Protein AF-A0A378A395-F1 (afdb_monomer)

Organism: Klebsiella pneumoniae (NCBI:txid573)

Nearest PDB structures (foldseek):
  7np8-assembly1_B  TM=9.621E-01  e=1.707E-03  Methanocaldococcus jannaschii DSM 2661
  7npa-assembly3_I  TM=9.678E-01  e=2.354E-03  Methanothermococcus thermolithotrophicus DSM 2095
  7npa-assembly4_N  TM=9.673E-01  e=2.677E-03  Methanothermococcus thermolithotrophicus DSM 2095

Solvent-accessible surface area (backbone atoms only — not comparable to full-atom values): 4760 Å² total; per-residue (Å²): 136,81,84,69,61,98,73,63,38,76,80,44,48,11,51,38,82,51,36,46,23,75,8,43,84,72,38,91,71,28,72,30,65,8,45,66,53,31,53,49,51,45,70,69,48,62,87,48,78,41,99,50,76,38,39,39,12,20,11,9,23,82,80,36,84,23,47,9,85,83,36,71,36,10,34,31,26,46,93,53,86,95,48,75,48,74,84

InterPro domains:
  IPR006066 Nitrite/sulphite reductase iron-sulphur/sirohaem-binding site [PR00397] (16-34)
  IPR006066 Nitrite/sulphite reductase iron-sulphur/sirohaem-binding site [PR00397] (59-77)
  IPR006066 Nitrite/sulphite reductase iron-sulphur/sirohaem-binding site [PS00365] (59-75)
  IPR006067 Nitrite/sulphite reductase 4Fe-4S domain [PF01077] (12-82)
  IPR045854 Nitrite and sulphite reductase 4Fe-4S domain-like superfamily [G3DSA:3.30.413.10] (12-87)
  IPR045854 Nitrite and sulphite reductase 4Fe-4S domain-like superfamily [SSF56014] (13-80)
  IPR052034 Nitrite reductase [NAD(P)H]-like [PTHR43809] (7-80)

Secondary structure (DSSP, 8-state):
-----TTGGGTSSBEEEEEE--GGGT-TT--S-HHHHHHHHHHHHTT-B-SS-EEEEEESSTT-TT-GGGSSEEEE--SSTT--EE-

Mean predicted aligned error: 6.71 Å

Foldseek 3Di:
DDPDDQPPCCPAQFEHQEQFDCAPVPDPQHQGHRPVVSVVVSVVRRPDRHPHYFYAYGYREPVRPRVQVVGPWRWYNYPDPPDIDID

Structure (mmCIF, N/CA/C/O backbone):
data_AF-A0A378A395-F1
#
_entry.id   AF-A0A378A395-F1
#
loop_
_atom_site.group_PDB
_atom_site.id
_atom_site.type_symbol
_atom_site.label_atom_id
_atom_site.label_alt_id
_atom_site.label_comp_id
_atom_site.label_asym_id
_atom_site.label_entity_id
_atom_site.label_seq_id
_atom_site.pdbx_PDB_ins_code
_atom_site.Cartn_x
_atom_site.Cartn_y
_atom_site.Cartn_z
_atom_site.occu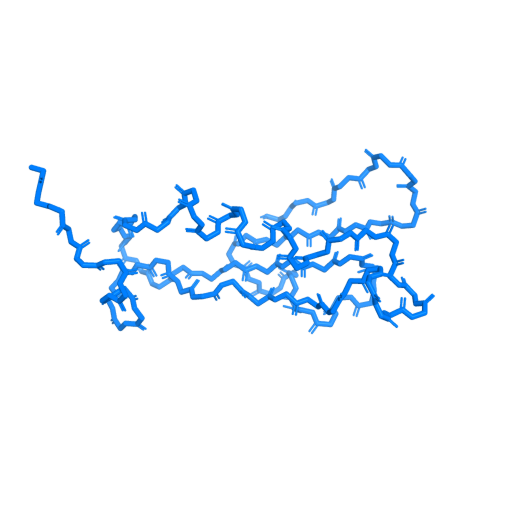pancy
_atom_site.B_iso_or_equiv
_atom_site.auth_seq_id
_atom_site.auth_comp_id
_atom_site.auth_asym_id
_atom_site.auth_atom_id
_atom_site.pdbx_PDB_model_num
ATOM 1 N N . MET A 1 1 ? -16.174 -7.360 20.967 1.00 42.00 1 MET A N 1
ATOM 2 C CA . MET A 1 1 ? -15.708 -7.260 19.566 1.00 42.00 1 MET A CA 1
ATOM 3 C C . MET A 1 1 ? -16.873 -6.801 18.675 1.00 42.00 1 MET A C 1
ATOM 5 O O . MET A 1 1 ? -17.475 -7.615 17.984 1.00 42.00 1 MET A O 1
ATOM 9 N N . LYS A 1 2 ? -17.296 -5.528 18.761 1.00 38.66 2 LYS A N 1
ATOM 10 C CA . LYS A 1 2 ? -18.373 -5.013 17.893 1.00 38.66 2 LYS A CA 1
ATOM 11 C C . LYS A 1 2 ? -17.804 -4.876 16.479 1.00 38.66 2 LYS A C 1
ATOM 13 O O . LYS A 1 2 ? -16.748 -4.281 16.305 1.00 38.66 2 LYS A O 1
ATOM 18 N N . ARG A 1 3 ? -18.468 -5.492 15.498 1.00 47.09 3 ARG A N 1
ATOM 19 C CA . ARG A 1 3 ? -18.173 -5.333 14.069 1.00 47.09 3 ARG A CA 1
ATOM 20 C C . ARG A 1 3 ? -18.535 -3.898 13.684 1.00 47.09 3 ARG A C 1
ATOM 22 O O . ARG A 1 3 ? -19.670 -3.639 13.302 1.00 47.09 3 ARG A O 1
ATOM 29 N N . ASP A 1 4 ? -17.600 -2.974 13.882 1.00 52.00 4 ASP A N 1
ATOM 30 C CA . ASP A 1 4 ? -17.732 -1.592 13.429 1.00 52.00 4 ASP A CA 1
ATOM 31 C C . ASP A 1 4 ? -17.899 -1.594 11.896 1.00 52.00 4 ASP A C 1
ATOM 33 O O . ASP A 1 4 ? -17.217 -2.333 11.178 1.00 52.00 4 ASP A O 1
ATOM 37 N N . SER A 1 5 ? -18.883 -0.842 11.395 1.00 49.06 5 SER A N 1
ATOM 38 C CA . SER A 1 5 ? -19.257 -0.808 9.977 1.00 49.06 5 SER A CA 1
ATOM 39 C C . SER A 1 5 ? -18.050 -0.576 9.069 1.00 49.06 5 SER A C 1
ATOM 41 O O . SER A 1 5 ? -17.280 0.362 9.275 1.00 49.06 5 SER A O 1
ATOM 43 N N . LYS A 1 6 ? -17.949 -1.384 8.003 1.00 55.56 6 LYS A N 1
ATOM 44 C CA . LYS A 1 6 ? -16.836 -1.417 7.032 1.00 55.56 6 LYS A CA 1
ATOM 45 C C . LYS A 1 6 ? -16.461 -0.053 6.417 1.00 55.56 6 LYS A C 1
ATOM 47 O O . LYS A 1 6 ? -15.375 0.068 5.869 1.00 55.56 6 LYS A O 1
ATOM 52 N N . THR A 1 7 ? -17.328 0.955 6.506 1.00 57.28 7 THR A N 1
ATOM 53 C CA . THR A 1 7 ? -17.188 2.284 5.884 1.00 57.28 7 THR A CA 1
ATOM 54 C C . THR A 1 7 ? -17.187 3.457 6.882 1.00 57.28 7 THR A C 1
ATOM 56 O O . THR A 1 7 ? -16.950 4.596 6.488 1.00 57.28 7 THR A O 1
ATOM 59 N N . GLY A 1 8 ? -17.384 3.215 8.188 1.00 55.97 8 GLY A N 1
ATOM 60 C CA . GLY A 1 8 ? -17.518 4.268 9.217 1.00 55.97 8 GLY A CA 1
ATOM 61 C C . GLY A 1 8 ? -16.200 4.882 9.720 1.00 55.97 8 GLY A C 1
ATOM 62 O O . GLY A 1 8 ? -16.205 5.847 10.485 1.00 55.97 8 GLY A O 1
ATOM 63 N N . HIS A 1 9 ? -15.053 4.354 9.287 1.00 66.94 9 HIS A N 1
ATOM 64 C CA . HIS A 1 9 ? -13.724 4.787 9.743 1.00 66.94 9 HIS A CA 1
ATOM 65 C C . HIS A 1 9 ? -13.199 6.046 9.042 1.00 66.94 9 HIS A C 1
ATOM 67 O O . HIS A 1 9 ? -12.188 6.609 9.460 1.00 66.94 9 HIS A O 1
ATOM 73 N N . ALA A 1 10 ? -13.921 6.544 8.033 1.00 64.56 10 ALA A N 1
ATOM 74 C CA . ALA A 1 10 ? -13.551 7.746 7.298 1.00 64.56 10 ALA A CA 1
ATOM 75 C C . ALA A 1 10 ? -13.471 9.004 8.178 1.00 64.56 10 ALA A C 1
ATOM 77 O O . ALA A 1 10 ? -12.732 9.910 7.822 1.00 64.56 10 ALA A O 1
ATOM 78 N N . TYR A 1 11 ? -14.167 9.065 9.321 1.00 67.88 11 TYR A N 1
ATOM 79 C CA . TYR A 1 11 ? -14.128 10.207 10.254 1.00 67.88 11 TYR A CA 1
ATOM 80 C C . TYR A 1 11 ? -13.667 9.838 11.667 1.00 67.88 11 TYR A C 1
ATOM 82 O O . TYR A 1 11 ? -13.327 10.721 12.453 1.00 67.88 11 TYR A O 1
ATOM 90 N N . ALA A 1 12 ? -13.585 8.544 11.978 1.00 70.00 12 ALA A N 1
ATOM 91 C CA . ALA A 1 12 ? -13.107 8.065 13.266 1.00 70.00 12 ALA A CA 1
ATOM 92 C C . ALA A 1 12 ? -11.592 8.300 13.445 1.00 70.00 12 ALA A C 1
ATOM 94 O O . ALA A 1 12 ? -10.850 8.555 12.488 1.00 70.00 12 ALA A O 1
ATOM 95 N N . LYS A 1 13 ? -11.119 8.176 14.693 1.00 77.38 13 LYS A N 1
ATOM 96 C CA . LYS A 1 13 ? -9.692 8.016 15.014 1.00 77.38 13 LYS A CA 1
ATOM 97 C C . LYS A 1 13 ? -9.257 6.610 14.584 1.00 77.38 13 LYS A C 1
ATOM 99 O O . LYS A 1 13 ? -9.269 5.660 15.363 1.00 77.38 13 LYS A O 1
ATOM 104 N N . ALA A 1 14 ? -9.050 6.469 13.284 1.00 83.06 14 ALA A N 1
ATOM 105 C CA . ALA A 1 14 ? -8.838 5.201 12.612 1.00 83.06 14 ALA A CA 1
ATOM 106 C C . ALA A 1 14 ? -8.038 5.415 11.323 1.00 83.06 14 ALA A C 1
ATOM 108 O O . ALA A 1 14 ? -7.711 6.550 10.941 1.00 83.06 14 ALA A O 1
ATOM 109 N N . LEU A 1 15 ? -7.751 4.302 10.652 1.00 83.12 15 LEU A N 1
ATOM 110 C CA . LEU A 1 15 ? -7.175 4.298 9.320 1.00 83.12 15 LEU A CA 1
ATOM 111 C C . LEU A 1 15 ? -8.095 5.004 8.312 1.00 83.12 15 LEU A C 1
ATOM 113 O O . LEU A 1 15 ? -9.287 4.713 8.219 1.00 83.12 15 LEU A O 1
ATOM 117 N N . ARG A 1 16 ? -7.515 5.926 7.543 1.00 85.81 16 ARG A N 1
ATOM 118 C CA . ARG A 1 16 ? -8.135 6.550 6.371 1.00 85.81 16 ARG A CA 1
ATOM 119 C C . ARG A 1 16 ? -7.816 5.756 5.109 1.00 85.81 16 ARG A C 1
ATOM 121 O O . ARG A 1 16 ? -6.806 5.057 5.061 1.00 85.81 16 ARG A O 1
ATOM 128 N N . MET A 1 17 ? -8.655 5.950 4.091 1.00 86.00 17 MET A N 1
ATOM 129 C CA . MET A 1 17 ? -8.491 5.360 2.761 1.00 86.00 17 MET A CA 1
ATOM 130 C C . MET A 1 17 ? -7.045 5.495 2.269 1.00 86.00 17 MET A C 1
ATOM 132 O O . MET A 1 17 ? -6.426 6.564 2.399 1.00 86.00 17 MET A O 1
ATOM 136 N N . ALA A 1 18 ? -6.497 4.400 1.749 1.00 89.75 18 ALA A N 1
ATOM 137 C CA . ALA A 1 18 ? -5.127 4.362 1.278 1.00 89.75 18 ALA A CA 1
ATOM 138 C C . ALA A 1 18 ? -5.023 5.204 0.002 1.00 89.75 18 ALA A C 1
ATOM 140 O O . ALA A 1 18 ? -5.777 5.027 -0.951 1.00 89.75 18 ALA A O 1
ATOM 141 N N . LYS A 1 19 ? -4.073 6.145 -0.037 1.00 91.75 19 LYS A N 1
ATOM 142 C CA . LYS A 1 19 ? -3.787 6.869 -1.285 1.00 91.75 19 LYS A CA 1
ATOM 143 C C . LYS A 1 19 ? -2.865 5.998 -2.117 1.00 91.75 19 LYS A C 1
ATOM 145 O O . LYS A 1 19 ? -1.776 5.655 -1.659 1.00 91.75 19 LYS A O 1
ATOM 150 N N . THR A 1 20 ? -3.280 5.683 -3.328 1.00 92.69 20 THR A N 1
ATOM 151 C CA . THR A 1 20 ? -2.496 4.901 -4.279 1.00 92.69 20 THR A CA 1
ATOM 152 C C . THR A 1 20 ? -2.190 5.750 -5.504 1.00 92.69 20 THR A C 1
ATOM 154 O O . THR A 1 20 ? -2.935 6.672 -5.840 1.00 92.69 20 THR A O 1
ATOM 157 N N . CYS A 1 21 ? -1.067 5.480 -6.170 1.00 91.75 21 CYS A N 1
ATOM 158 C CA . CYS A 1 21 ? -0.903 5.923 -7.549 1.00 91.75 21 CYS A CA 1
ATOM 159 C C . CYS A 1 21 ? -1.482 4.863 -8.489 1.00 91.75 21 CYS A C 1
ATOM 161 O O . CYS A 1 21 ? -1.646 3.708 -8.104 1.00 91.75 21 CYS A O 1
ATOM 163 N N . VAL A 1 22 ? -1.754 5.244 -9.737 1.00 90.19 22 VAL A N 1
ATOM 164 C CA . VAL A 1 22 ? -2.392 4.353 -10.722 1.00 90.19 22 VAL A CA 1
ATOM 165 C C . VAL A 1 22 ? -1.578 3.069 -10.980 1.00 90.19 22 VAL A C 1
ATOM 167 O O . VAL A 1 22 ? -2.124 2.070 -11.430 1.00 90.19 22 VAL A O 1
ATOM 170 N N . GLY A 1 23 ? -0.282 3.063 -10.638 1.00 87.56 23 GLY A N 1
ATOM 171 C CA . GLY A 1 23 ? 0.576 1.876 -10.713 1.00 87.56 23 GLY A CA 1
ATOM 172 C C . GLY A 1 23 ? 0.925 1.466 -12.142 1.00 87.56 23 GLY A C 1
ATOM 173 O O . GLY A 1 23 ? 0.703 2.224 -13.088 1.00 87.56 23 GLY A O 1
ATOM 174 N N . SER A 1 24 ? 1.499 0.273 -12.291 1.00 86.12 24 SER A N 1
ATOM 175 C CA . SER A 1 24 ? 1.868 -0.315 -13.589 1.00 86.12 24 SER A CA 1
ATOM 176 C C . SER A 1 24 ? 0.673 -0.601 -14.507 1.00 86.12 24 SER A C 1
ATOM 178 O O . SER A 1 24 ? 0.870 -0.800 -15.700 1.00 86.12 24 SER A O 1
ATOM 180 N N . THR A 1 25 ? -0.559 -0.560 -13.990 1.00 84.88 25 THR A N 1
ATOM 181 C CA . THR A 1 25 ? -1.796 -0.776 -14.758 1.00 84.88 25 THR A CA 1
ATOM 182 C C . THR A 1 25 ? -2.015 0.279 -15.847 1.00 84.88 25 THR A C 1
ATOM 184 O O . THR A 1 25 ? -2.608 -0.014 -16.879 1.00 84.88 25 THR A O 1
ATOM 187 N N . TRP A 1 26 ? -1.539 1.512 -15.634 1.00 84.38 26 TRP A N 1
ATOM 188 C CA . TRP A 1 26 ? -1.695 2.611 -16.602 1.00 84.38 26 TRP A CA 1
ATOM 189 C C . TRP A 1 26 ? -0.496 3.562 -16.664 1.00 84.38 26 TRP A C 1
ATOM 191 O O . TRP A 1 26 ? -0.252 4.218 -17.677 1.00 84.38 26 TRP A O 1
ATOM 201 N N . CYS A 1 27 ? 0.267 3.695 -15.576 1.00 88.50 27 CYS A N 1
ATOM 202 C CA . CYS A 1 27 ? 1.374 4.638 -15.534 1.00 88.50 27 CYS A CA 1
ATOM 203 C C . CYS A 1 27 ? 2.565 4.096 -16.332 1.00 88.50 27 CYS A C 1
ATOM 205 O O . CYS A 1 27 ? 3.130 3.067 -15.975 1.00 88.50 27 CYS A O 1
ATOM 207 N N . ARG A 1 28 ? 3.036 4.859 -17.329 1.00 86.06 28 ARG A N 1
ATOM 208 C CA . ARG A 1 28 ? 4.267 4.567 -18.097 1.00 86.06 28 ARG A CA 1
ATOM 209 C C . ARG A 1 28 ? 5.495 4.318 -17.211 1.00 86.06 28 ARG A C 1
ATOM 211 O O . ARG A 1 28 ? 6.403 3.594 -17.598 1.00 86.06 28 ARG A O 1
ATOM 218 N N . TYR A 1 29 ? 5.543 4.958 -16.045 1.00 85.38 29 TYR A N 1
ATOM 219 C CA . TYR A 1 29 ? 6.643 4.838 -15.084 1.00 85.38 29 TYR A CA 1
ATOM 220 C C . TYR A 1 29 ? 6.336 3.866 -13.938 1.00 85.38 29 TYR A C 1
ATOM 222 O O . TYR A 1 29 ? 7.154 3.733 -13.029 1.00 85.38 29 TYR A O 1
ATOM 230 N N . GLY A 1 30 ? 5.154 3.241 -13.935 1.00 84.06 30 GLY A N 1
ATOM 231 C CA . GLY A 1 30 ? 4.730 2.300 -12.910 1.00 84.06 30 GLY A CA 1
ATOM 232 C C . GLY A 1 30 ? 5.540 1.014 -13.000 1.00 84.06 30 GLY A C 1
ATOM 233 O O . GLY 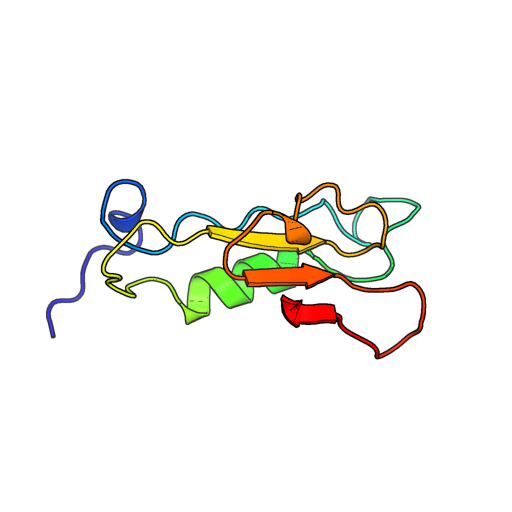A 1 30 ? 5.488 0.315 -14.005 1.00 84.06 30 GLY A O 1
ATOM 234 N N . VAL A 1 31 ? 6.295 0.718 -11.946 1.00 86.00 31 VAL A N 1
ATOM 235 C CA . VAL A 1 31 ? 7.111 -0.497 -11.831 1.00 86.00 31 VAL A CA 1
ATOM 236 C C . VAL A 1 31 ? 6.322 -1.604 -11.129 1.00 86.00 31 VAL A C 1
ATOM 238 O O . VAL A 1 31 ? 6.478 -2.772 -11.464 1.00 86.00 31 VAL A O 1
ATOM 241 N N . GLY A 1 32 ? 5.456 -1.240 -10.177 1.00 84.31 32 GLY A N 1
ATOM 242 C CA . GLY A 1 32 ? 4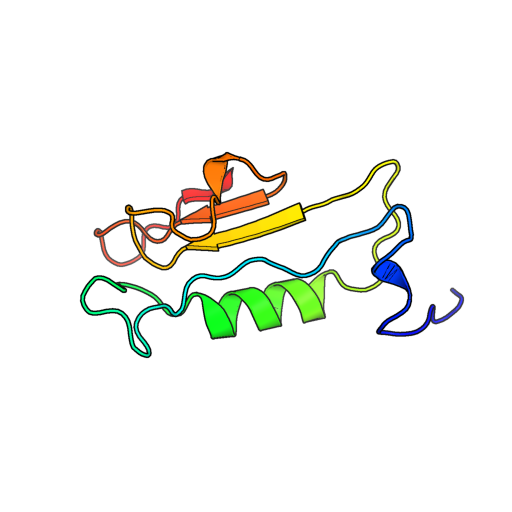.609 -2.177 -9.438 1.00 84.31 32 GLY A CA 1
ATOM 243 C C . GLY A 1 32 ? 3.129 -1.798 -9.439 1.00 84.31 32 GLY A C 1
ATOM 244 O O . GLY A 1 32 ? 2.760 -0.645 -9.698 1.00 84.31 32 GLY A O 1
ATOM 245 N N . ASP A 1 33 ? 2.288 -2.777 -9.105 1.00 88.81 33 ASP A N 1
ATOM 246 C CA . ASP A 1 33 ? 0.860 -2.565 -8.882 1.00 88.81 33 ASP A CA 1
ATOM 247 C C . ASP A 1 33 ? 0.623 -1.919 -7.510 1.00 88.81 33 ASP A C 1
ATOM 249 O O . ASP A 1 33 ? 0.646 -2.565 -6.463 1.00 88.81 33 ASP A O 1
ATOM 253 N N . SER A 1 34 ? 0.409 -0.604 -7.517 1.00 89.12 34 SER A N 1
ATOM 254 C CA . SER A 1 34 ? 0.091 0.161 -6.305 1.00 89.12 34 SER A CA 1
ATOM 255 C C . SER A 1 34 ? -1.381 0.082 -5.919 1.00 89.12 34 SER A C 1
ATOM 257 O O . SER A 1 34 ? -1.706 0.314 -4.755 1.00 89.12 34 SER A O 1
ATOM 259 N N . VAL A 1 35 ? -2.275 -0.159 -6.883 1.00 91.38 35 VAL A N 1
ATOM 260 C CA . VAL A 1 35 ? -3.723 -0.094 -6.659 1.00 91.38 35 VAL A CA 1
ATOM 261 C C . VAL A 1 35 ? -4.177 -1.370 -5.974 1.00 91.38 35 VAL A C 1
ATOM 263 O O . VAL A 1 35 ? -4.780 -1.285 -4.904 1.00 91.38 35 VAL A O 1
ATOM 266 N N . GLY A 1 36 ? -3.818 -2.535 -6.523 1.00 90.94 36 GLY A N 1
ATOM 267 C CA . GLY A 1 36 ? -4.118 -3.826 -5.904 1.00 90.94 36 GLY A CA 1
ATOM 268 C C . GLY A 1 36 ? -3.539 -3.918 -4.495 1.00 90.94 36 GLY A C 1
ATOM 269 O O . GLY A 1 36 ? -4.245 -4.272 -3.549 1.00 90.94 36 GLY A O 1
ATOM 270 N N . PHE A 1 37 ? -2.294 -3.468 -4.318 1.00 89.88 37 PHE A N 1
ATOM 271 C CA . PHE A 1 37 ? -1.654 -3.479 -3.006 1.00 89.88 37 PHE A CA 1
ATOM 272 C C . PHE A 1 37 ? -2.301 -2.511 -2.004 1.00 89.88 37 PHE A C 1
ATOM 274 O O . PHE A 1 37 ? -2.450 -2.836 -0.827 1.00 89.88 37 PHE A O 1
ATOM 281 N N . GLY A 1 38 ? -2.756 -1.338 -2.452 1.00 90.56 38 GLY A N 1
ATOM 282 C CA . GLY A 1 38 ? -3.525 -0.431 -1.599 1.00 90.56 38 GLY A CA 1
ATOM 283 C C . GLY A 1 38 ? -4.853 -1.030 -1.139 1.00 90.56 38 GLY A C 1
ATOM 284 O O . GLY A 1 38 ? -5.189 -0.918 0.038 1.00 90.56 38 GLY A O 1
ATOM 285 N N . VAL A 1 39 ? -5.568 -1.724 -2.032 1.00 90.00 39 VAL A N 1
ATOM 286 C CA . VAL A 1 39 ? -6.819 -2.426 -1.700 1.00 90.00 39 VAL A CA 1
ATOM 287 C C . VAL A 1 39 ? -6.574 -3.549 -0.691 1.00 90.00 39 VAL A C 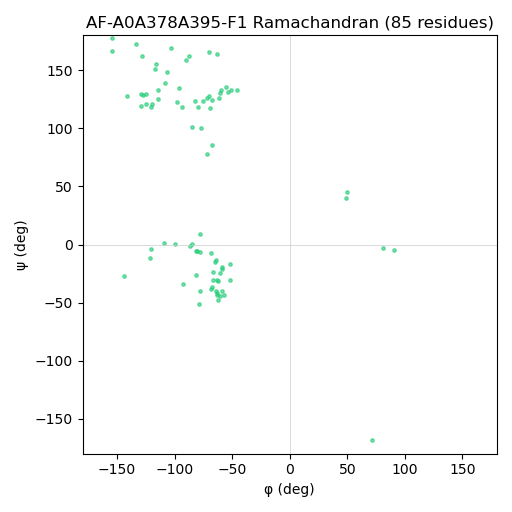1
ATOM 289 O O . VAL A 1 39 ? -7.369 -3.726 0.234 1.00 90.00 39 VAL A O 1
ATOM 292 N N . GLU A 1 40 ? -5.478 -4.296 -0.828 1.00 89.62 40 GLU A N 1
ATOM 293 C CA . GLU A 1 40 ? -5.100 -5.330 0.140 1.00 89.62 40 GLU A CA 1
ATOM 294 C C . GLU A 1 40 ? -4.836 -4.728 1.526 1.00 89.62 40 GLU A C 1
ATOM 296 O O . GLU A 1 40 ? -5.396 -5.196 2.520 1.00 89.62 40 GLU A O 1
ATOM 301 N N . LEU A 1 41 ? -4.053 -3.648 1.597 1.00 87.62 41 LEU A N 1
ATOM 302 C CA . LEU A 1 41 ? -3.762 -2.954 2.853 1.00 87.62 41 LEU A CA 1
ATOM 303 C C . LEU A 1 41 ? -5.029 -2.420 3.515 1.00 87.62 41 LEU A C 1
ATOM 305 O O . LEU A 1 41 ? -5.216 -2.585 4.721 1.00 87.62 41 LEU A O 1
ATOM 309 N N . GLU A 1 42 ? -5.927 -1.814 2.743 1.00 87.44 42 GLU A N 1
ATOM 310 C CA . GLU A 1 42 ? -7.200 -1.337 3.273 1.00 87.44 42 GLU A CA 1
ATOM 311 C C . GLU A 1 42 ? -8.055 -2.489 3.796 1.00 87.44 42 GLU A C 1
ATOM 313 O O . GLU A 1 42 ? -8.598 -2.414 4.896 1.00 87.44 42 GLU A O 1
ATOM 318 N N . ASN A 1 43 ? -8.128 -3.600 3.063 1.00 86.25 43 ASN A N 1
ATOM 319 C CA . ASN A 1 43 ? -8.869 -4.773 3.507 1.00 86.25 43 ASN A CA 1
ATOM 320 C C . ASN A 1 43 ? -8.265 -5.443 4.740 1.00 86.25 43 ASN A C 1
ATOM 322 O O . ASN A 1 43 ? -9.016 -6.010 5.536 1.00 86.25 43 ASN A O 1
ATOM 326 N N . ARG A 1 44 ? -6.946 -5.365 4.909 1.00 85.31 44 ARG A N 1
ATOM 327 C CA . ARG A 1 44 ? -6.228 -5.939 6.045 1.00 85.31 44 ARG A CA 1
ATOM 328 C C . ARG A 1 44 ? -6.357 -5.098 7.311 1.00 85.31 44 ARG A C 1
ATOM 330 O O . ARG A 1 44 ? -6.499 -5.657 8.393 1.00 85.31 44 ARG A O 1
ATOM 337 N N . TYR A 1 45 ? -6.308 -3.774 7.181 1.00 81.62 45 TYR A N 1
ATOM 338 C CA . TYR A 1 45 ? -6.239 -2.851 8.318 1.00 81.62 45 TYR A CA 1
ATOM 339 C C . TYR A 1 45 ? -7.528 -2.048 8.563 1.00 81.62 45 TYR A C 1
ATOM 341 O O . TYR A 1 45 ? -7.593 -1.257 9.509 1.00 81.62 45 TYR A O 1
ATOM 349 N N . LYS A 1 46 ? -8.585 -2.257 7.765 1.00 76.06 46 LYS A N 1
ATOM 350 C CA . LYS A 1 46 ? -9.927 -1.735 8.070 1.00 76.06 46 LYS A CA 1
ATOM 351 C C . LYS A 1 46 ? -10.383 -2.205 9.453 1.00 76.06 46 LYS A C 1
ATOM 353 O O . LYS A 1 46 ? -10.234 -3.371 9.806 1.00 76.06 46 LYS A O 1
ATOM 358 N N . GLY A 1 47 ? -10.959 -1.298 10.237 1.00 73.44 47 GLY A N 1
ATOM 359 C CA . GLY A 1 47 ? -11.414 -1.603 11.598 1.00 73.44 47 GLY A CA 1
ATOM 360 C C . GLY A 1 47 ? -10.378 -1.365 12.696 1.00 73.44 47 GLY A C 1
ATOM 361 O O . GLY A 1 47 ? -10.727 -1.462 13.870 1.00 73.44 47 GLY A O 1
ATOM 362 N N . ILE A 1 48 ? -9.132 -1.002 12.358 1.00 77.50 48 ILE A N 1
ATOM 363 C CA . ILE A 1 48 ? -8.165 -0.570 13.370 1.00 77.50 48 ILE A CA 1
ATOM 364 C C . ILE A 1 48 ? -8.610 0.760 13.982 1.00 77.50 48 ILE A C 1
ATOM 366 O O . ILE A 1 48 ? -8.797 1.770 13.297 1.00 77.50 48 ILE A O 1
ATOM 370 N N . ARG A 1 49 ? -8.735 0.749 15.307 1.00 76.50 49 ARG A N 1
ATOM 371 C CA . ARG A 1 49 ? -8.945 1.938 16.123 1.00 76.50 49 ARG A CA 1
ATOM 372 C C . ARG A 1 49 ? -7.581 2.428 16.595 1.00 76.50 49 ARG A C 1
ATOM 374 O O . ARG A 1 49 ? -6.868 1.699 17.277 1.00 76.50 49 ARG A O 1
ATOM 381 N N . THR A 1 50 ? -7.213 3.642 16.212 1.00 79.56 50 THR A N 1
ATOM 382 C CA . THR A 1 50 ? -5.916 4.247 16.536 1.00 79.56 50 THR A CA 1
ATOM 383 C C . THR A 1 50 ? -6.102 5.475 17.421 1.00 79.56 50 THR A C 1
ATOM 385 O O . THR A 1 50 ? -7.163 6.099 17.399 1.00 79.56 50 THR A O 1
ATOM 388 N N . PRO A 1 51 ? -5.091 5.866 18.216 1.00 83.00 51 PRO A N 1
ATOM 389 C CA . PRO A 1 51 ? -5.184 7.063 19.055 1.00 83.00 51 PRO A CA 1
ATOM 390 C C . PRO A 1 51 ? -5.364 8.350 18.228 1.00 83.00 51 PRO A C 1
ATOM 392 O O . PRO A 1 51 ? -6.067 9.270 18.651 1.00 83.00 51 PRO A O 1
ATOM 395 N N . HIS A 1 52 ? -4.797 8.390 17.016 1.00 82.69 52 HIS A N 1
ATOM 396 C CA . HIS A 1 52 ? -4.898 9.499 16.063 1.00 82.69 52 HIS A CA 1
ATOM 397 C C . HIS A 1 52 ? -5.222 9.006 14.643 1.00 82.69 52 HIS A C 1
ATOM 399 O O . HIS A 1 52 ? -5.270 7.803 14.388 1.00 82.69 52 HIS A O 1
ATOM 405 N N . LYS A 1 53 ? -5.498 9.939 13.719 1.00 84.62 53 LYS A N 1
ATOM 406 C CA . LYS A 1 53 ? -5.764 9.630 12.303 1.00 84.62 53 LYS A CA 1
ATOM 407 C C . LYS A 1 53 ? -4.535 8.957 11.683 1.00 84.62 53 LYS A C 1
ATOM 409 O O . LYS A 1 53 ? -3.459 9.533 11.751 1.00 84.62 53 LYS A O 1
ATOM 414 N N . MET A 1 54 ? -4.720 7.791 11.070 1.00 86.62 54 MET A N 1
ATOM 415 C CA . MET A 1 54 ? -3.656 7.070 10.362 1.00 86.62 54 MET A CA 1
ATOM 416 C C . MET A 1 54 ? -3.894 7.147 8.857 1.00 86.62 54 MET A C 1
ATOM 418 O O . MET A 1 54 ? -5.033 7.033 8.396 1.00 86.62 54 MET A O 1
ATOM 422 N N . LYS A 1 55 ? -2.833 7.342 8.081 1.00 89.31 55 LYS A N 1
ATOM 423 C CA . LYS A 1 55 ? -2.867 7.466 6.624 1.00 89.31 55 LYS A CA 1
ATOM 424 C C . LYS A 1 55 ? -1.854 6.521 5.996 1.00 89.31 55 LYS A C 1
ATOM 426 O O . LYS A 1 55 ? -0.671 6.577 6.315 1.00 89.31 55 LYS A O 1
ATOM 431 N N . PHE A 1 56 ? -2.309 5.742 5.019 1.00 91.19 56 PHE A N 1
ATOM 432 C CA . PHE A 1 56 ? -1.447 4.880 4.208 1.00 91.19 56 PHE A CA 1
ATOM 433 C C . PHE A 1 56 ? -1.257 5.419 2.798 1.00 91.19 56 PHE A C 1
ATOM 435 O O . PHE A 1 56 ? -2.124 6.117 2.249 1.00 91.19 56 PHE A O 1
ATOM 442 N N . GLY A 1 57 ? -0.087 5.145 2.229 1.00 93.56 57 GLY A N 1
ATOM 443 C CA . GLY A 1 57 ? 0.306 5.592 0.900 1.00 93.56 57 GLY A CA 1
ATOM 444 C C . GLY A 1 57 ? 1.076 4.523 0.170 1.00 93.56 57 GLY A C 1
ATOM 445 O O . GLY A 1 57 ? 2.069 4.037 0.698 1.00 93.56 57 GLY A O 1
ATOM 446 N N . VAL A 1 58 ? 0.652 4.200 -1.046 1.00 93.38 58 VAL A N 1
ATOM 447 C CA . VAL A 1 58 ? 1.332 3.218 -1.889 1.00 93.38 58 VAL A CA 1
ATOM 448 C C . VAL A 1 58 ? 1.673 3.851 -3.229 1.00 93.38 58 VAL A C 1
ATOM 450 O O . VAL A 1 58 ? 0.795 4.305 -3.963 1.00 93.38 58 VAL A O 1
ATOM 453 N N . SER A 1 59 ? 2.958 3.870 -3.563 1.00 92.56 59 SER A N 1
ATOM 454 C CA . SER A 1 59 ? 3.464 4.338 -4.847 1.00 92.56 59 SER A CA 1
ATOM 455 C C . SER A 1 59 ? 4.216 3.228 -5.569 1.00 92.56 59 SER A C 1
ATOM 457 O O . SER A 1 59 ? 5.248 2.761 -5.105 1.00 92.56 59 SER A O 1
ATOM 459 N N . GLY A 1 60 ? 3.760 2.865 -6.761 1.00 90.94 60 GLY A N 1
ATOM 460 C CA . GLY A 1 60 ? 4.392 1.875 -7.633 1.00 90.94 60 GLY A CA 1
ATOM 461 C C . GLY A 1 60 ? 5.616 2.387 -8.392 1.00 90.94 60 GLY A C 1
ATOM 462 O O . GLY A 1 60 ? 6.083 1.713 -9.305 1.00 90.94 60 GLY A O 1
ATOM 463 N N . CYS A 1 61 ? 6.120 3.581 -8.074 1.00 89.81 61 CYS A N 1
ATOM 464 C CA . CYS A 1 61 ? 7.355 4.123 -8.640 1.00 89.81 61 CYS A CA 1
ATOM 465 C C . CYS A 1 61 ? 8.002 5.149 -7.699 1.00 89.81 61 CYS A C 1
ATOM 467 O O . CYS A 1 61 ? 7.359 5.680 -6.785 1.00 89.81 61 CYS A O 1
ATOM 469 N N . THR A 1 62 ? 9.260 5.495 -7.979 1.00 87.62 62 THR A N 1
ATOM 470 C CA . THR A 1 62 ? 10.049 6.481 -7.220 1.00 87.62 62 THR A CA 1
ATOM 471 C C . THR A 1 62 ? 9.554 7.922 -7.347 1.00 87.62 62 THR A C 1
ATOM 473 O O . THR A 1 62 ? 10.050 8.776 -6.630 1.00 87.62 62 THR A O 1
ATOM 476 N N . ARG A 1 63 ? 8.581 8.207 -8.226 1.00 87.31 63 ARG A N 1
ATOM 477 C CA . ARG A 1 63 ? 7.968 9.543 -8.365 1.00 87.31 63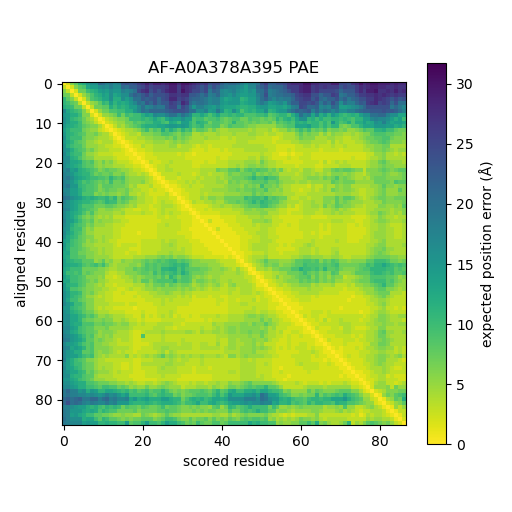 ARG A CA 1
ATOM 478 C C . ARG A 1 63 ? 6.941 9.873 -7.287 1.00 87.31 63 ARG A C 1
ATOM 480 O O . ARG A 1 63 ? 6.414 10.976 -7.288 1.00 87.31 63 ARG A O 1
ATOM 487 N N . GLU A 1 64 ? 6.607 8.905 -6.436 1.00 88.00 64 GLU A N 1
ATOM 488 C CA . GLU A 1 64 ? 5.807 9.120 -5.228 1.00 88.00 64 GLU A CA 1
ATOM 489 C C . GLU A 1 64 ? 4.513 9.932 -5.410 1.00 88.00 64 GLU A C 1
ATOM 491 O O . GLU A 1 64 ? 4.126 10.690 -4.532 1.00 88.00 64 GLU A O 1
ATOM 496 N N . CYS A 1 65 ? 3.765 9.725 -6.501 1.00 89.94 65 CYS A N 1
ATOM 497 C CA . CYS A 1 65 ? 2.503 10.447 -6.754 1.00 89.94 65 CYS A CA 1
ATOM 498 C C . CYS A 1 65 ? 1.449 10.251 -5.642 1.00 89.94 65 CYS A C 1
ATOM 500 O O . CYS A 1 65 ? 0.513 11.035 -5.500 1.00 89.94 65 CYS A O 1
ATOM 502 N N . ALA A 1 66 ? 1.593 9.182 -4.855 1.00 90.00 66 ALA A N 1
ATOM 503 C CA . ALA A 1 66 ? 0.773 8.913 -3.681 1.00 90.00 66 ALA A CA 1
ATOM 504 C C . ALA A 1 66 ? 1.263 9.617 -2.399 1.00 90.00 66 ALA A C 1
ATOM 506 O O . ALA A 1 66 ? 0.651 9.418 -1.353 1.00 90.00 66 ALA A O 1
ATOM 507 N N . GLU A 1 67 ? 2.346 10.398 -2.456 1.00 92.38 67 GLU A N 1
ATOM 508 C CA . GLU A 1 67 ? 3.011 11.055 -1.319 1.00 92.38 67 GLU A CA 1
ATOM 509 C C . GLU A 1 67 ? 3.293 10.070 -0.176 1.00 92.38 67 GLU A C 1
ATOM 511 O O . GLU A 1 67 ? 3.008 10.324 0.995 1.00 92.38 67 GLU A O 1
ATOM 516 N N . ALA A 1 68 ? 3.808 8.890 -0.535 1.00 90.00 68 ALA A N 1
ATOM 517 C CA . ALA A 1 68 ? 4.007 7.783 0.395 1.00 90.00 68 ALA A CA 1
ATOM 518 C C . ALA A 1 68 ? 4.937 8.177 1.554 1.00 90.00 68 ALA A C 1
ATOM 520 O O . ALA A 1 68 ? 4.639 7.864 2.702 1.00 90.00 68 ALA A O 1
ATOM 521 N N . GLN A 1 69 ? 6.000 8.943 1.294 1.00 88.50 69 GLN A N 1
ATOM 522 C CA . GLN A 1 69 ? 6.917 9.379 2.349 1.00 88.50 69 GLN A CA 1
ATOM 523 C C . GLN A 1 69 ? 6.291 10.347 3.352 1.00 88.50 69 GLN A C 1
ATOM 525 O O . GLN A 1 69 ? 6.780 10.424 4.469 1.00 88.50 69 GLN A O 1
ATOM 530 N N . GLY A 1 70 ? 5.228 11.078 3.003 1.00 89.19 70 GLY A N 1
ATOM 531 C CA . GLY A 1 70 ? 4.562 12.037 3.898 1.00 89.19 70 GLY A CA 1
ATOM 532 C C . GLY A 1 70 ? 3.490 11.414 4.796 1.00 89.19 70 GLY A C 1
ATOM 533 O O . GLY A 1 70 ? 2.842 12.112 5.574 1.00 89.19 70 GLY A O 1
ATOM 534 N N . LYS A 1 71 ? 3.263 10.107 4.667 1.00 90.25 71 LYS A N 1
ATOM 535 C CA . LYS A 1 71 ? 2.210 9.371 5.371 1.00 90.25 71 LYS A CA 1
ATOM 536 C C . LYS A 1 71 ? 2.773 8.562 6.536 1.00 90.25 71 LYS A C 1
ATOM 538 O O . LYS A 1 71 ? 3.992 8.446 6.675 1.00 90.25 71 LYS A O 1
ATOM 543 N N . ASP A 1 72 ? 1.874 8.047 7.373 1.00 89.50 72 ASP A N 1
ATOM 544 C CA . ASP A 1 72 ? 2.234 7.262 8.559 1.00 89.50 72 ASP A CA 1
ATOM 545 C C . ASP A 1 72 ? 2.841 5.916 8.167 1.00 89.50 72 ASP A C 1
ATOM 547 O O . ASP A 1 72 ? 3.802 5.483 8.784 1.00 89.50 72 ASP A O 1
ATOM 551 N N . VAL A 1 73 ? 2.304 5.291 7.113 1.00 88.62 73 VAL A N 1
ATOM 552 C CA . VAL A 1 73 ? 2.941 4.147 6.450 1.00 88.62 73 VAL A CA 1
ATOM 553 C C . VAL A 1 73 ? 2.996 4.423 4.960 1.00 88.62 73 VAL A C 1
ATOM 555 O O . VAL A 1 73 ? 1.970 4.624 4.293 1.00 88.62 73 VAL A O 1
ATOM 558 N N . GLY A 1 74 ? 4.222 4.462 4.459 1.00 91.62 74 GLY A N 1
ATOM 559 C CA . GLY A 1 74 ? 4.534 4.825 3.089 1.00 91.62 74 GLY A CA 1
ATOM 560 C C . GLY A 1 74 ? 5.244 3.700 2.377 1.00 91.62 74 GLY A C 1
ATOM 561 O O . GLY A 1 74 ? 6.350 3.354 2.766 1.00 91.62 74 GLY A O 1
ATOM 562 N N . ILE A 1 75 ? 4.649 3.167 1.318 1.00 91.31 75 ILE A N 1
ATOM 563 C CA . ILE A 1 75 ? 5.206 2.056 0.554 1.00 91.31 75 ILE A CA 1
ATOM 564 C C . ILE A 1 75 ? 5.555 2.547 -0.838 1.00 91.31 75 ILE A C 1
ATOM 566 O O . ILE A 1 75 ? 4.719 3.114 -1.542 1.00 91.31 75 ILE A O 1
ATOM 570 N N . ILE A 1 76 ? 6.807 2.347 -1.230 1.00 91.31 76 ILE A N 1
ATOM 571 C CA . ILE A 1 76 ? 7.329 2.774 -2.522 1.00 91.31 76 ILE A CA 1
ATOM 572 C C . ILE A 1 76 ? 7.987 1.581 -3.197 1.00 91.31 76 ILE A C 1
ATOM 574 O O . ILE A 1 76 ? 8.859 0.942 -2.608 1.00 91.31 76 ILE A O 1
ATOM 578 N N . ALA A 1 77 ? 7.604 1.323 -4.445 1.00 88.19 77 ALA A N 1
ATOM 579 C CA . ALA A 1 77 ? 8.304 0.408 -5.333 1.00 88.19 77 ALA A CA 1
ATOM 580 C C . ALA A 1 77 ? 9.458 1.162 -6.028 1.00 88.19 77 ALA A C 1
ATOM 582 O O . ALA A 1 77 ? 9.217 1.954 -6.950 1.00 88.19 77 ALA A O 1
ATOM 583 N N . PRO A 1 78 ? 10.716 0.999 -5.577 1.00 81.75 78 PRO A N 1
ATOM 584 C CA . PRO A 1 78 ? 11.877 1.456 -6.319 1.00 81.75 78 PRO A CA 1
ATOM 585 C C . PRO A 1 78 ? 12.001 0.733 -7.661 1.00 81.75 78 PRO A C 1
ATOM 587 O O . PRO A 1 78 ? 11.445 -0.334 -7.895 1.00 81.75 78 PRO A O 1
ATOM 590 N N . ARG A 1 79 ? 12.815 1.308 -8.545 1.00 72.38 79 ARG A N 1
ATOM 591 C CA . ARG A 1 79 ? 13.073 0.767 -9.885 1.00 72.38 79 ARG A CA 1
ATOM 592 C C . ARG A 1 79 ? 13.799 -0.589 -9.877 1.00 72.38 79 ARG A C 1
ATOM 594 O O . ARG A 1 79 ? 13.836 -1.262 -10.899 1.00 72.38 79 ARG A O 1
ATOM 601 N N . LYS A 1 80 ? 14.388 -0.980 -8.741 1.00 74.19 80 LYS A N 1
ATOM 602 C CA . LYS A 1 80 ? 15.035 -2.281 -8.554 1.00 74.19 80 LYS A CA 1
ATOM 603 C C . LYS A 1 80 ? 13.972 -3.343 -8.272 1.00 74.19 80 LYS A C 1
ATOM 605 O O . LYS A 1 80 ? 13.285 -3.266 -7.254 1.00 74.19 80 LYS A O 1
ATOM 610 N N . ALA A 1 81 ? 13.875 -4.334 -9.156 1.00 61.38 81 ALA A N 1
ATOM 611 C CA . ALA A 1 81 ? 12.951 -5.454 -9.008 1.00 61.38 81 ALA A CA 1
ATOM 612 C C . ALA A 1 81 ? 13.127 -6.141 -7.638 1.00 61.38 81 ALA A C 1
ATOM 614 O O . ALA A 1 81 ? 14.249 -6.421 -7.215 1.00 61.38 81 ALA A O 1
ATOM 615 N N . GLY A 1 82 ? 12.014 -6.363 -6.931 1.00 65.12 82 GLY A N 1
ATOM 616 C CA . GLY A 1 82 ? 11.970 -7.080 -5.649 1.00 65.12 82 GLY A CA 1
ATOM 617 C C . GLY A 1 82 ? 12.339 -6.270 -4.400 1.00 65.12 82 GLY A C 1
ATOM 618 O O . GLY A 1 82 ? 12.250 -6.795 -3.297 1.00 65.12 82 GLY A O 1
ATOM 619 N N . THR A 1 83 ? 12.731 -4.999 -4.526 1.00 70.88 83 THR A N 1
ATOM 620 C CA . THR A 1 83 ? 12.954 -4.129 -3.357 1.00 70.88 83 THR A CA 1
ATOM 621 C C . THR A 1 83 ? 11.703 -3.292 -3.102 1.00 70.88 83 THR A C 1
ATOM 623 O O . THR A 1 83 ? 11.163 -2.720 -4.041 1.00 70.88 83 THR A O 1
ATOM 626 N N . VAL A 1 84 ? 11.256 -3.186 -1.849 1.00 82.00 84 VAL A N 1
AT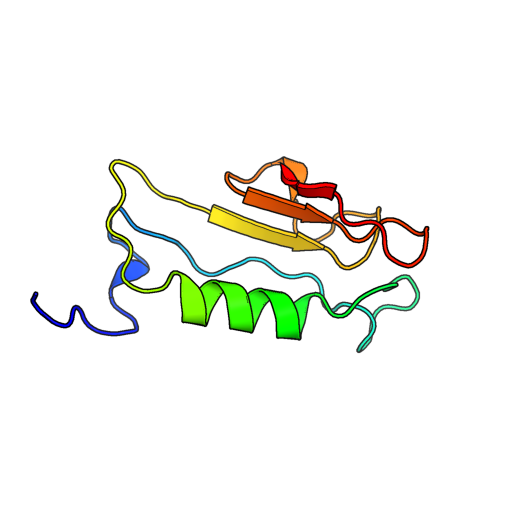OM 627 C CA . VAL A 1 84 ? 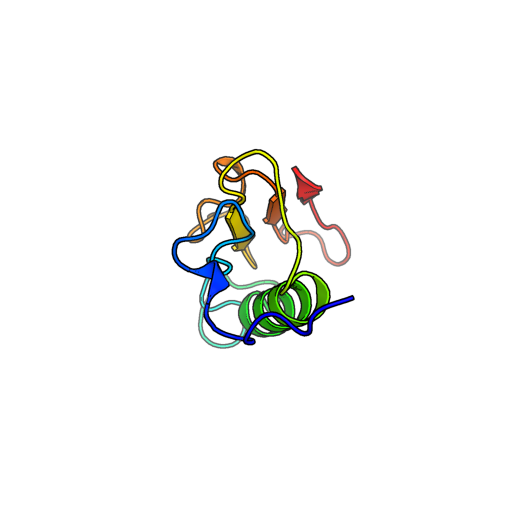10.154 -2.305 -1.425 1.00 82.00 84 VAL A CA 1
ATOM 628 C C . VAL A 1 84 ? 10.662 -1.415 -0.300 1.00 82.00 84 VAL A C 1
ATOM 630 O O . VAL A 1 84 ? 11.259 -1.906 0.655 1.00 82.00 84 VAL A O 1
ATOM 633 N N . ARG A 1 85 ? 10.448 -0.101 -0.408 1.00 81.50 85 ARG A N 1
ATOM 634 C CA . ARG A 1 85 ? 10.799 0.852 0.651 1.00 81.50 85 ARG A CA 1
ATOM 635 C C . ARG A 1 85 ? 9.555 1.156 1.475 1.00 81.50 85 ARG A C 1
ATOM 637 O O . ARG A 1 85 ? 8.566 1.620 0.912 1.00 81.50 85 ARG A O 1
ATOM 644 N N . VAL A 1 86 ? 9.635 0.916 2.782 1.00 84.00 86 VAL A N 1
ATOM 645 C CA . VAL A 1 86 ? 8.572 1.206 3.753 1.00 84.00 86 VAL A CA 1
ATOM 646 C C . VAL A 1 86 ? 9.061 2.289 4.716 1.00 84.00 86 VAL A C 1
ATOM 648 O O . VAL A 1 86 ? 10.200 2.218 5.178 1.00 84.00 86 VAL A O 1
ATOM 651 N N . ARG A 1 87 ? 8.232 3.306 4.956 1.00 76.62 87 AR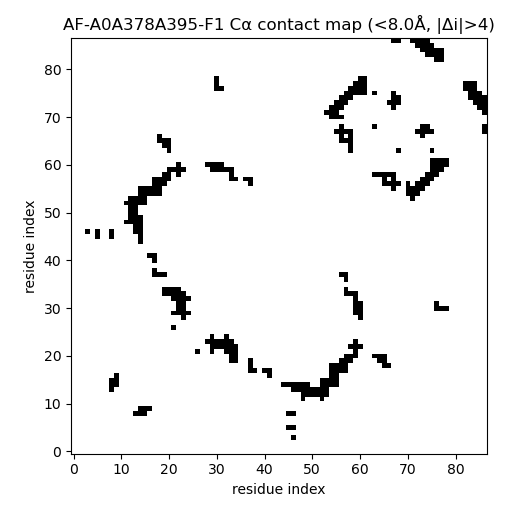G A N 1
ATOM 652 C CA . ARG A 1 87 ? 8.376 4.272 6.053 1.00 76.62 87 ARG A CA 1
ATOM 653 C C . ARG A 1 87 ? 7.498 3.847 7.217 1.00 76.62 87 ARG A C 1
ATOM 655 O O . ARG A 1 87 ? 6.348 3.446 6.919 1.00 76.62 87 ARG A O 1
#

Sequence (87 aa):
MKRDSKTGHAYAKALRMAKTCVGSTWCRYGVGDSVGFGVELENRYKGIRTPHKMK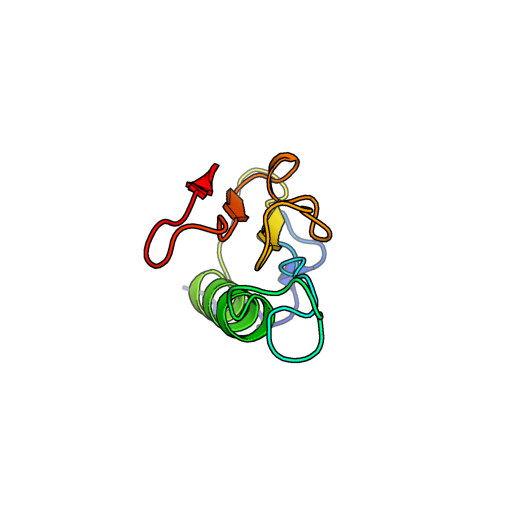FGVSGCTRECAEAQGKDVGIIAPRKAGTVRVR

Radius of gyration: 13.55 Å; Cα contacts (8 Å, |Δi|>4): 189; chains: 1; bounding box: 34×19×38 Å

pLDDT: mean 81.48, std 12.51, range [38.66, 93.56]